Protein 6A02 (pdb70)

Secondary structure (DSSP, 8-state):
-B-TT--B--HHHHHHHHHHHHHHHHHHTT-HHHHHHHHHHHHHHHT-TTS-GGGGEEEEEE-SSTT-EEEEEEEEEEEEEPP--HHHHHHHHHHHHHHHHTT-HHHHHHHHHHTTEEEEEEEEEEEHHHHHHHHHHHHHHHHTT-HHHHHHHHHHHHHT-EEEEEE---

B-factor: mean 18.44, std 8.3, range [6.87, 52.43]

Nearest PDB structures (foldseek):
  6a09-assembly1_A  TM=1.000E+00  e=1.156E-29  Salmonella enterica subsp. enterica
  6uxt-assembly1_A  TM=9.526E-01  e=2.192E-18  Shigella flexneri 2a str. 2457T
  3dza-assembly1_C  TM=9.259E-01  e=9.473E-17  Klebsiella pneumoniae subsp. pneumoniae MGH 78578
  2ifa-assembly3_E  TM=2.232E-01  e=2.691E+00  Streptococcus mutans UA159

Radius of gyration: 20.23 Å; Cα contacts (8 Å, |Δi|>4): 274; chains: 1; bounding box: 36×63×37 Å

Sequence (170 aa):
NVTLNNDKISGQAWQAMRDIGMSRFELFNGRTQKAEQLAAQAEKLLNDDSTDWNLYVKSDKKAPVEGDHYIRINSSITVAEDYLPAGQKNDAINKANQKMKEGDKKGTIEALKLAGVSVIENQELIPLQQTRKDVTTALSLMNEGKYYQAGLLLKSAQDGIVVDSQSVQL

Solvent-accessible surface area: 9726 Å² total; per-residue (Å²): 156,78,2,42,71,102,61,96,16,1,50,54,0,112,73,0,12,132,8,0,21,58,0,70,125,13,18,125,59,66,126,34,145,92,0,47,132,28,0,32,81,0,46,138,28,0,56,40,148,107,22,67,28,122,73,31,36,20,106,106,71,167,3,86,70,96,77,14,97,16,0,16,3,58,35,51,89,69,78,56,105,94,197,39,71,80,46,101,47,97,106,15,54,107,85,0,79,73,53,103,164,95,60,54,74,120,14,14,18,69,0,22,118,120,0,15,6,58,14,52,12,23,12,35,0,0,4,15,94,64,1,39,145,15,0,62,50,0,23,49,31,2,119,110,39,94,78,143,80,0,2,102,44,0,84,53,2,48,100,24,52,46,90,25,65,69,82,26,82,83

InterPro domains:
  IPR021236 Uncharacterised protein family YfdX [NF007645] (1-199)
  IPR021236 Uncharacterised protein family YfdX [PF10938] (44-194)

Organism: Salmonella typhimurium (NCBI:txid90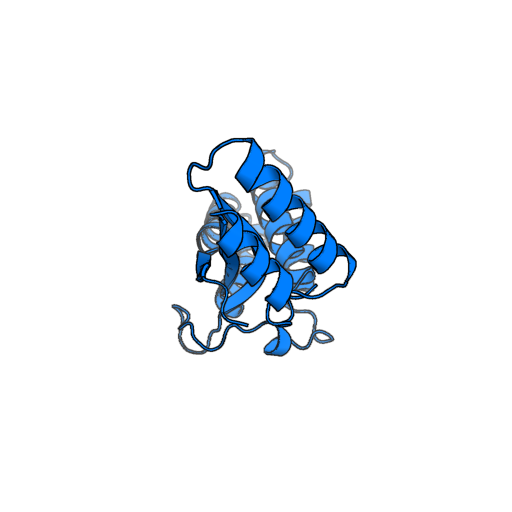371)

CATH classification: 1.20.120.1940 (+1 more: 6.10.250.2140)

Foldseek 3Di:
DADLVRQDAQQLLLQLLVLLVVLLVVLVVVNNVSSLVSLVSSLCSLVPPVDDQVSFFPVPDDDPDPPWTKGFHDKDKDKDADDDPPVQLVVLVVQLVVCVVVVNSVSNQVSVVSSRMFMKMKTKIATRVLLSCLSVVLSVCSVVVNNVVNSVSSVVRVVRIDIDIGGDDD

Structure (mmCIF, N/CA/C/O backbone):
data_6A02
#
_entry.id   6A02
#
_cell.length_a   88.831
_cell.length_b   92.459
_cell.length_c   95.487
_cell.angle_alpha   90.00
_cell.angle_beta   90.00
_cell.angle_gamma   90.00
#
_symmetry.space_group_name_H-M   'F 2 2 2'
#
loop_
_entity.id
_entity.type
_entity.pdbx_description
1 polymer 'YfdX protein'
2 non-polymer 'CHLORIDE ION'
3 non-polymer 'SODIUM ION'
4 water water
#
loop_
_atom_site.group_PDB
_atom_site.id
_atom_site.type_symbol
_atom_site.label_atom_id
_atom_site.label_alt_id
_atom_site.label_comp_id
_atom_site.label_asym_id
_atom_site.label_entity_id
_atom_site.label_seq_id
_atom_site.pdbx_PDB_ins_code
_atom_site.Cartn_x
_atom_site.Cartn_y
_atom_site.Cartn_z
_atom_site.occupancy
_atom_site.B_iso_or_equiv
_atom_site.auth_seq_id
_atom_site.auth_comp_id
_atom_site.auth_asym_id
_atom_site.auth_atom_id
_atom_site.pdbx_PDB_model_num
ATOM 1 N N . ASN A 1 9 ? 1.936 -28.093 -11.502 1.00 30.90 18 ASN A N 1
ATOM 2 C CA . ASN A 1 9 ? 2.939 -29.155 -11.483 1.00 20.05 18 ASN A CA 1
ATOM 3 C C . ASN A 1 9 ? 3.875 -28.980 -10.287 1.00 13.87 18 ASN A C 1
ATOM 4 O O . ASN A 1 9 ? 3.898 -27.918 -9.665 1.00 13.82 18 ASN A O 1
ATOM 9 N N . VAL A 1 10 ? 4.613 -30.036 -9.941 1.00 15.22 19 VAL A N 1
ATOM 10 C CA . VAL A 1 10 ? 5.442 -30.040 -8.740 1.00 15.01 19 VAL A CA 1
ATOM 11 C C . VAL A 1 10 ? 6.821 -30.604 -9.050 1.00 13.24 19 VAL A C 1
ATOM 12 O O . VAL A 1 10 ? 6.998 -31.405 -9.974 1.00 14.23 19 VAL A O 1
ATOM 16 N N . THR A 1 11 ? 7.795 -30.193 -8.246 1.00 11.17 20 THR A N 1
ATOM 17 C CA . THR A 1 11 ? 9.146 -30.727 -8.333 1.00 11.56 20 THR A CA 1
ATOM 18 C C . THR A 1 11 ? 9.204 -32.133 -7.729 1.00 14.38 20 THR A C 1
ATOM 19 O O . THR A 1 11 ? 8.218 -32.661 -7.201 1.00 13.16 20 THR A O 1
ATOM 23 N N . LEU A 1 12 ? 10.394 -32.743 -7.788 1.00 11.60 21 LEU A N 1
ATOM 24 C CA . LEU A 1 12 ? 10.569 -34.066 -7.192 1.00 12.14 21 LEU A CA 1
ATOM 25 C C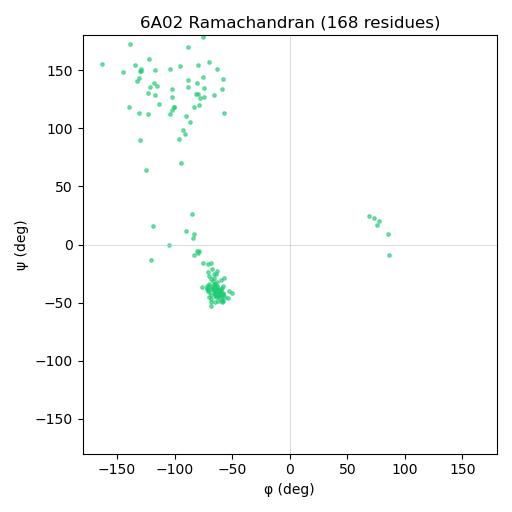 . LEU A 1 12 ? 10.280 -34.051 -5.698 1.00 16.85 21 LEU A C 1
ATOM 26 O O . LEU A 1 12 ? 9.817 -35.060 -5.149 1.00 15.29 21 LEU A O 1
ATOM 31 N N . ASN A 1 13 ? 10.539 -32.926 -5.031 1.00 13.77 22 ASN A N 1
ATOM 32 C CA . ASN A 1 13 ? 10.265 -32.760 -3.609 1.00 16.77 22 ASN A CA 1
ATOM 33 C C . ASN A 1 13 ? 8.867 -32.223 -3.336 1.00 17.80 22 ASN A C 1
ATOM 34 O O . ASN A 1 13 ? 8.591 -31.815 -2.201 1.00 17.91 22 ASN A O 1
ATOM 39 N N . ASN A 1 14 ? 7.994 -32.198 -4.345 1.00 13.82 23 ASN A N 1
ATOM 40 C CA . ASN A 1 14 ? 6.585 -31.826 -4.213 1.00 16.16 23 ASN A CA 1
ATOM 41 C C . ASN A 1 14 ? 6.366 -30.334 -3.995 1.00 16.92 23 ASN A C 1
ATOM 42 O O . ASN A 1 14 ? 5.326 -29.935 -3.464 1.00 18.10 23 ASN A O 1
ATOM 47 N N . ASP A 1 15 ? 7.313 -29.491 -4.397 1.00 15.36 24 ASP A N 1
ATOM 48 C CA . ASP A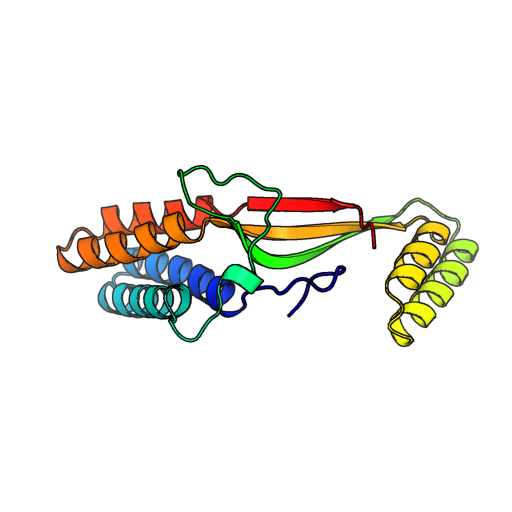 1 15 ? 7.116 -28.047 -4.345 1.00 14.39 24 ASP A CA 1
ATOM 49 C C . ASP A 1 15 ? 6.465 -27.574 -5.638 1.00 13.26 24 ASP A C 1
ATOM 50 O O . ASP A 1 15 ? 6.785 -28.070 -6.724 1.00 13.28 24 ASP A O 1
ATOM 55 N N . LYS A 1 16 ? 5.556 -26.608 -5.521 1.00 11.13 25 LYS A N 1
ATOM 56 C CA . LYS A 1 16 ? 4.748 -26.204 -6.664 1.00 12.75 25 LYS A CA 1
ATOM 57 C C . LYS A 1 16 ? 5.546 -25.363 -7.657 1.00 10.43 25 LYS A C 1
ATOM 58 O O . LYS A 1 16 ? 6.414 -24.563 -7.279 1.00 10.44 25 LYS A O 1
ATOM 64 N N . ILE A 1 17 ? 5.236 -25.566 -8.935 1.00 10.68 26 ILE A N 1
ATOM 65 C CA . ILE A 1 17 ? 5.854 -24.877 -10.063 1.00 10.75 26 ILE A CA 1
ATOM 66 C C . ILE A 1 17 ? 4.777 -24.038 -10.738 1.00 11.49 26 ILE A C 1
ATOM 67 O O . ILE A 1 17 ? 3.654 -24.515 -10.941 1.00 11.95 26 ILE A O 1
ATOM 72 N N . SER A 1 18 ? 5.107 -22.793 -11.097 1.00 10.13 27 SER A N 1
ATOM 73 C CA . SER A 1 18 ? 4.108 -21.868 -11.637 1.00 10.97 27 SER A CA 1
ATOM 74 C C . SER A 1 18 ? 3.972 -22.035 -13.146 1.00 12.96 27 SER A C 1
ATOM 75 O O . SER A 1 18 ? 4.816 -21.559 -13.914 1.00 11.71 27 SER A O 1
ATOM 78 N N . GLY A 1 19 ? 2.879 -22.663 -13.579 1.00 15.13 28 GLY A N 1
ATOM 79 C CA . GLY A 1 19 ? 2.606 -22.717 -15.002 1.00 15.00 28 GLY A CA 1
ATOM 80 C C . GLY A 1 19 ? 2.248 -21.369 -15.590 1.00 14.08 28 GLY A C 1
ATOM 81 O O . GLY A 1 19 ? 2.513 -21.116 -16.770 1.00 14.36 28 GLY A O 1
ATOM 82 N N . GLN A 1 20 ? 1.634 -20.492 -14.788 1.00 12.13 29 GLN A N 1
ATOM 83 C CA . GLN A 1 20 ? 1.322 -19.153 -15.274 1.00 13.23 29 GLN A CA 1
ATOM 84 C C . GLN A 1 20 ? 2.593 -18.373 -15.574 1.00 11.97 29 GLN A C 1
ATOM 85 O O . GLN A 1 20 ? 2.681 -17.689 -16.601 1.00 10.95 29 GLN A O 1
ATOM 91 N N . ALA A 1 21 ? 3.580 -18.447 -14.681 1.00 12.19 30 ALA A N 1
ATOM 92 C CA . ALA A 1 21 ? 4.821 -17.715 -14.912 1.00 10.53 30 ALA A CA 1
ATOM 93 C C . ALA A 1 21 ? 5.614 -18.316 -16.060 1.00 9.67 30 ALA A C 1
ATOM 94 O O . ALA A 1 21 ? 6.300 -17.587 -16.787 1.00 10.08 30 ALA A O 1
ATOM 96 N N . TRP A 1 22 ? 5.555 -19.637 -16.234 1.00 9.85 31 TRP A N 1
ATOM 97 C CA . TRP A 1 22 ? 6.175 -20.224 -17.414 1.00 11.26 31 TRP A CA 1
ATOM 98 C C . TRP A 1 22 ? 5.566 -19.651 -18.687 1.00 11.89 31 TRP A C 1
ATOM 99 O O . TRP A 1 22 ? 6.289 -19.245 -19.605 1.00 10.63 31 TRP A O 1
ATOM 110 N N . GLN A 1 23 ? 4.232 -19.598 -18.755 1.00 11.00 32 GLN A N 1
ATOM 111 C CA . GLN A 1 23 ? 3.582 -19.059 -19.943 1.00 11.02 32 GLN A CA 1
ATOM 112 C C . GLN A 1 23 ? 3.881 -17.577 -20.109 1.00 10.06 32 GLN A C 1
ATOM 113 O O . GLN A 1 23 ? 4.004 -17.094 -21.240 1.00 9.88 32 GLN A O 1
ATOM 119 N N . ALA A 1 24 ? 4.018 -16.852 -19.000 1.00 9.66 33 ALA A N 1
ATOM 120 C CA . ALA A 1 24 ? 4.376 -15.441 -19.078 1.00 9.63 33 ALA A CA 1
ATOM 121 C C . ALA A 1 24 ? 5.736 -15.263 -19.739 1.00 8.78 33 ALA A C 1
ATOM 122 O O . ALA A 1 24 ? 5.914 -14.372 -20.580 1.00 9.46 33 ALA A O 1
ATOM 124 N N . MET A 1 25 ? 6.703 -16.115 -19.391 1.00 9.91 34 MET A N 1
ATOM 125 C CA . MET A 1 25 ? 8.020 -15.997 -20.011 1.00 7.60 34 MET A CA 1
ATOM 126 C C . MET A 1 25 ? 7.956 -16.326 -21.495 1.00 8.28 34 MET A C 1
ATOM 127 O O . MET A 1 25 ? 8.644 -15.693 -22.305 1.00 8.65 34 MET A O 1
ATOM 132 N N . ARG A 1 26 ? 7.139 -17.314 -21.867 1.00 8.95 35 ARG A N 1
ATOM 133 C CA . ARG A 1 26 ? 6.926 -17.614 -23.278 1.00 10.07 35 ARG A CA 1
ATOM 134 C C . ARG A 1 26 ? 6.325 -16.406 -23.992 1.00 9.80 35 ARG A C 1
ATOM 135 O O . ARG A 1 26 ? 6.781 -16.015 -25.078 1.00 9.73 35 ARG A O 1
ATOM 143 N N . ASP A 1 27 ? 5.337 -15.760 -23.363 1.00 9.29 36 ASP A N 1
ATOM 144 C CA . ASP A 1 27 ? 4.714 -14.581 -23.962 1.00 9.57 36 ASP A CA 1
ATOM 145 C C . ASP A 1 27 ? 5.708 -13.429 -24.105 1.00 8.89 36 ASP A C 1
ATOM 146 O O . ASP A 1 27 ? 5.655 -12.677 -25.088 1.00 8.95 36 ASP A O 1
ATOM 151 N N . ILE A 1 28 ? 6.606 -13.268 -23.127 1.00 9.12 37 ILE A N 1
ATOM 152 C CA . ILE A 1 28 ? 7.621 -12.215 -23.170 1.00 8.30 37 ILE A CA 1
ATOM 153 C C . ILE A 1 28 ? 8.533 -12.389 -24.383 1.00 8.25 37 ILE A C 1
ATOM 154 O O . ILE A 1 28 ? 8.847 -11.422 -25.091 1.00 8.38 37 ILE A O 1
ATOM 159 N N . GLY A 1 29 ? 8.979 -13.621 -24.641 1.00 9.31 38 GLY A N 1
ATOM 160 C CA . GLY A 1 29 ? 9.808 -13.865 -25.811 1.00 7.86 38 GLY A CA 1
ATOM 161 C C . GLY A 1 29 ? 9.083 -13.600 -27.117 1.00 8.69 38 GLY A C 1
ATOM 162 O O . GLY A 1 29 ? 9.647 -13.000 -28.040 1.00 10.81 38 GLY A O 1
ATOM 163 N N . MET A 1 30 ? 7.830 -14.045 -27.217 1.00 8.91 39 MET A N 1
ATOM 164 C CA . MET A 1 30 ? 7.060 -13.805 -28.435 1.00 8.61 39 MET A CA 1
ATOM 165 C C . MET A 1 30 ? 6.812 -12.316 -28.625 1.00 9.64 39 MET A C 1
ATOM 166 O O . MET A 1 30 ? 6.885 -11.798 -29.748 1.00 10.32 39 MET A O 1
ATOM 172 N N . SER A 1 31 ? 6.545 -11.607 -27.527 1.00 8.10 40 SER A N 1
ATOM 173 C CA . SER A 1 31 ? 6.342 -10.166 -27.604 1.00 9.76 40 SER A CA 1
ATOM 174 C C . SER A 1 31 ? 7.566 -9.483 -28.189 1.00 8.18 40 SER A C 1
ATOM 175 O O . SER A 1 31 ? 7.455 -8.646 -29.094 1.00 8.50 40 SER A O 1
ATOM 178 N N . ARG A 1 32 ? 8.756 -9.830 -27.691 1.00 6.87 41 ARG A N 1
ATOM 179 C CA . ARG A 1 32 ? 9.964 -9.190 -28.203 1.00 7.88 41 ARG A CA 1
ATOM 180 C C . ARG A 1 32 ? 10.131 -9.453 -29.691 1.00 9.92 41 ARG A C 1
ATOM 181 O O . ARG A 1 32 ? 10.467 -8.545 -30.458 1.00 9.16 41 ARG A O 1
ATOM 189 N N . PHE A 1 33 ? 9.900 -10.694 -30.122 1.00 8.11 42 PHE A N 1
ATOM 190 C CA . PHE A 1 33 ? 10.038 -10.995 -31.540 1.00 9.96 42 PHE A CA 1
ATOM 191 C C . PHE A 1 33 ? 9.093 -10.142 -32.375 1.00 7.71 42 PHE A C 1
ATOM 192 O O . PHE A 1 33 ? 9.478 -9.629 -33.439 1.00 9.06 42 PHE A O 1
ATOM 200 N N . GLU A 1 34 ? 7.851 -9.978 -31.910 1.00 9.72 43 GLU A N 1
ATOM 201 C CA . GLU A 1 34 ? 6.871 -9.244 -32.707 1.00 9.22 43 GLU A CA 1
ATOM 202 C C . GLU A 1 34 ? 7.233 -7.768 -32.863 1.00 9.82 43 GLU A C 1
ATOM 203 O O . GLU A 1 34 ? 6.816 -7.140 -33.841 1.00 11.65 43 GLU A O 1
ATOM 209 N N . LEU A 1 35 ? 8.002 -7.195 -31.930 1.00 9.23 44 LEU A N 1
ATOM 210 C CA . LEU A 1 35 ? 8.495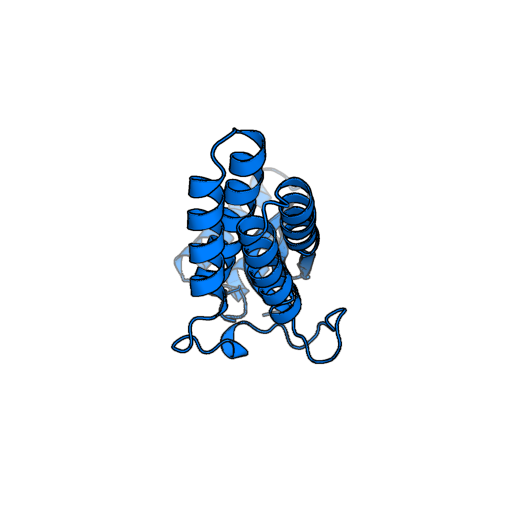 -5.831 -32.124 1.00 10.69 44 LEU A CA 1
ATOM 211 C C . LEU A 1 35 ? 9.333 -5.731 -33.392 1.00 11.73 44 LEU A C 1
ATOM 212 O O . LEU A 1 35 ? 9.121 -4.842 -34.228 1.00 14.40 44 LEU A O 1
ATOM 217 N N . PHE A 1 36 ? 10.295 -6.644 -33.551 1.00 9.96 45 PHE A N 1
ATOM 218 C CA . PHE A 1 36 ? 11.144 -6.652 -34.737 1.00 12.10 45 PHE A CA 1
ATOM 219 C C . PHE A 1 36 ? 10.389 -7.102 -35.977 1.00 11.97 45 PHE A C 1
ATOM 220 O O . PHE A 1 36 ? 10.800 -6.783 -37.097 1.00 15.74 45 PHE A O 1
ATOM 228 N N . ASN A 1 37 ? 9.308 -7.851 -35.801 1.00 10.95 46 ASN A N 1
ATOM 229 C CA . ASN A 1 37 ? 8.499 -8.375 -36.893 1.00 12.56 46 ASN A CA 1
ATOM 230 C C . ASN A 1 37 ? 7.481 -7.356 -37.402 1.00 13.51 46 ASN A C 1
ATOM 231 O O . ASN A 1 37 ? 6.607 -7.718 -38.200 1.00 15.74 46 ASN A O 1
ATOM 236 N N . GLY A 1 38 ? 7.567 -6.108 -36.944 1.00 14.53 47 GLY A N 1
ATOM 237 C CA . GLY A 1 38 ? 6.644 -5.085 -37.399 1.00 17.02 47 GLY A CA 1
ATOM 238 C C . GLY A 1 38 ? 5.220 -5.266 -36.931 1.00 16.58 47 GLY A C 1
ATOM 239 O O . GLY A 1 38 ? 4.295 -4.769 -37.582 1.00 18.99 47 GLY A O 1
ATOM 240 N N . ARG A 1 39 ? 5.008 -5.955 -35.818 1.00 12.19 48 ARG A N 1
ATOM 241 C CA . ARG A 1 39 ? 3.678 -6.195 -35.272 1.00 12.40 48 ARG A CA 1
ATOM 242 C C . ARG A 1 39 ? 3.658 -5.694 -33.831 1.00 14.47 48 ARG A C 1
ATOM 243 O O . ARG A 1 39 ? 3.490 -6.480 -32.894 1.00 12.57 48 ARG A O 1
ATOM 251 N N . THR A 1 40 ? 3.828 -4.379 -33.655 1.00 13.32 49 THR A N 1
ATOM 252 C CA . THR A 1 40 ? 3.945 -3.838 -32.300 1.00 14.50 49 THR A CA 1
ATOM 253 C C . THR A 1 40 ? 2.653 -3.988 -31.507 1.00 14.55 49 THR A C 1
ATOM 254 O O . THR A 1 40 ? 2.696 -4.125 -30.281 1.00 14.05 49 THR A O 1
ATOM 258 N N . GLN A 1 41 ? 1.494 -3.952 -32.172 1.00 13.74 50 GLN A N 1
ATOM 259 C CA . GLN A 1 41 ? 0.252 -4.136 -31.433 1.00 13.58 50 GLN A CA 1
ATOM 260 C C . GLN A 1 41 ? 0.113 -5.573 -30.941 1.00 12.58 50 GLN A C 1
ATOM 261 O O . GLN A 1 41 ? -0.355 -5.812 -29.821 1.00 13.16 50 GLN A O 1
ATOM 267 N N . LYS A 1 42 ? 0.586 -6.542 -31.733 1.00 12.95 51 LYS A N 1
ATOM 268 C CA . LYS A 1 42 ? 0.652 -7.914 -31.243 1.00 13.67 51 LYS A CA 1
ATOM 269 C C . LYS A 1 42 ? 1.626 -8.036 -30.076 1.00 11.29 51 LYS A C 1
ATOM 2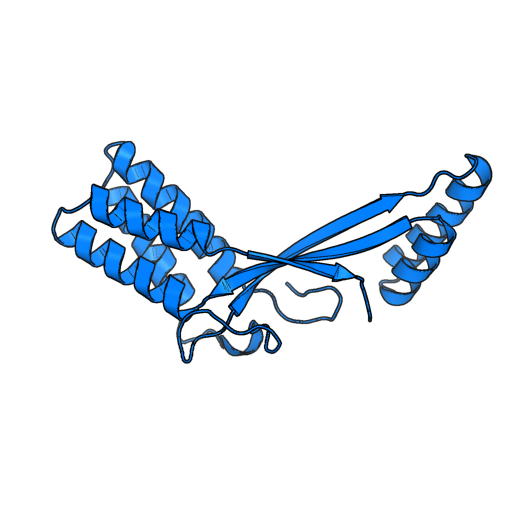70 O O . LYS A 1 42 ? 1.344 -8.730 -29.093 1.00 10.80 51 LYS A O 1
ATOM 276 N N . ALA A 1 43 ? 2.758 -7.340 -30.149 1.00 9.58 52 ALA A N 1
ATOM 277 C CA . ALA A 1 43 ? 3.704 -7.368 -29.039 1.00 9.06 52 ALA A CA 1
ATOM 278 C C . ALA A 1 43 ? 3.070 -6.837 -27.761 1.00 8.50 52 ALA A C 1
ATOM 279 O O . ALA A 1 43 ? 3.281 -7.387 -26.675 1.00 9.45 52 ALA A O 1
ATOM 281 N N . GLU A 1 44 ? 2.277 -5.769 -27.870 1.00 8.72 53 GLU A N 1
ATOM 282 C CA . GLU A 1 44 ? 1.603 -5.245 -26.687 1.00 8.97 53 GLU A CA 1
ATOM 283 C C . GLU A 1 44 ? 0.598 -6.239 -26.131 1.00 7.93 53 GLU A C 1
ATOM 284 O O . GLU A 1 44 ? 0.491 -6.393 -24.908 1.00 10.20 53 GLU A O 1
ATOM 290 N N . GLN A 1 45 ? -0.140 -6.929 -27.011 1.00 8.85 54 GLN A N 1
ATOM 291 C CA . GLN A 1 45 ? -1.101 -7.929 -26.554 1.00 11.09 54 GLN A CA 1
ATOM 292 C C . GLN A 1 45 ? -0.404 -9.044 -25.789 1.00 10.04 54 GLN A C 1
ATOM 293 O O . GLN A 1 45 ? -0.885 -9.487 -24.740 1.00 10.01 54 GLN A O 1
ATOM 299 N N . LEU A 1 46 ? 0.746 -9.497 -26.294 1.00 9.43 55 LEU A N 1
ATOM 300 C CA . LEU A 1 46 ? 1.464 -10.593 -25.652 1.00 12.32 55 LEU A CA 1
ATOM 301 C C . LEU A 1 46 ? 2.063 -10.155 -24.321 1.00 9.24 55 LEU A C 1
ATOM 302 O O . LEU A 1 46 ? 2.009 -10.898 -23.333 1.00 9.77 55 LEU A O 1
ATOM 307 N N . ALA A 1 47 ? 2.617 -8.944 -24.267 1.00 9.37 56 ALA A N 1
ATOM 308 C CA . ALA A 1 47 ? 3.153 -8.434 -23.010 1.00 9.79 56 ALA A CA 1
ATOM 309 C C . ALA A 1 47 ? 2.040 -8.195 -21.998 1.00 10.39 56 ALA A C 1
ATOM 310 O O . ALA A 1 47 ? 2.228 -8.427 -20.798 1.00 9.69 56 ALA A O 1
ATOM 312 N N . ALA A 1 48 ? 0.870 -7.750 -22.466 1.00 10.74 57 ALA A N 1
ATOM 313 C CA . ALA A 1 48 ? -0.266 -7.580 -21.566 1.00 11.54 57 ALA A CA 1
ATOM 314 C C . ALA A 1 48 ? -0.713 -8.912 -20.989 1.00 11.46 57 ALA A C 1
ATOM 315 O O . ALA A 1 48 ? -1.066 -8.996 -19.806 1.00 12.86 57 ALA A O 1
ATOM 317 N N . GLN A 1 49 ? -0.698 -9.970 -21.798 1.00 10.34 58 GLN A N 1
ATOM 318 C CA . GLN A 1 49 ? -1.029 -11.283 -21.255 1.00 14.16 58 GLN A CA 1
ATOM 319 C C . GLN A 1 49 ? -0.009 -11.712 -20.209 1.00 12.89 58 GLN A C 1
ATOM 320 O O . GLN A 1 49 ? -0.374 -12.242 -19.154 1.00 13.66 58 GLN A O 1
ATOM 330 N N . ALA A 1 50 ? 1.280 -11.488 -20.483 1.00 11.31 59 ALA A N 1
ATOM 331 C CA . ALA A 1 50 ? 2.302 -11.822 -19.498 1.00 12.59 59 ALA A CA 1
ATOM 332 C C . ALA A 1 50 ? 2.091 -11.048 -18.205 1.00 11.60 59 ALA A C 1
ATOM 333 O O . ALA A 1 50 ? 2.249 -11.600 -17.107 1.00 11.87 59 ALA A O 1
ATOM 335 N N . GLU A 1 51 ? 1.745 -9.762 -18.314 1.00 11.32 60 GLU A N 1
ATOM 336 C CA . GLU A 1 51 ? 1.488 -8.959 -17.125 1.00 13.50 60 GLU A CA 1
ATOM 337 C C . GLU A 1 51 ? 0.332 -9.531 -16.316 1.00 14.29 60 GLU A C 1
ATOM 338 O O . GLU A 1 51 ? 0.418 -9.629 -15.087 1.00 14.70 60 GLU A O 1
ATOM 344 N N . LYS A 1 52 ? -0.750 -9.928 -16.985 1.00 13.82 61 LYS A N 1
ATOM 345 C CA . LYS A 1 52 ? -1.889 -10.482 -16.258 1.00 16.45 61 LYS A CA 1
ATOM 346 C C . LYS A 1 52 ? -1.525 -11.800 -15.587 1.00 16.95 61 LYS A C 1
ATOM 347 O O . LYS A 1 52 ? -1.935 -12.061 -14.449 1.00 18.34 61 LYS A O 1
ATOM 353 N N . LEU A 1 53 ? -0.740 -12.637 -16.266 1.00 12.30 62 LEU A N 1
ATOM 354 C CA . LEU A 1 53 ? -0.344 -13.913 -15.677 1.00 15.09 62 LEU A CA 1
ATOM 355 C C . LEU A 1 53 ? 0.518 -13.716 -14.434 1.00 15.30 62 LEU A C 1
ATOM 356 O O . LEU A 1 53 ? 0.319 -14.396 -13.420 1.00 16.78 62 LEU A O 1
ATOM 361 N N . LEU A 1 54 ? 1.496 -12.803 -14.496 1.00 11.93 63 LEU A N 1
ATOM 362 C CA . LEU A 1 54 ? 2.424 -12.625 -13.385 1.00 14.90 63 LEU A CA 1
ATOM 363 C C . LEU A 1 54 ? 1.812 -11.882 -12.207 1.00 15.24 63 LEU A C 1
ATOM 364 O O . LEU A 1 54 ? 2.390 -11.904 -11.114 1.00 15.39 63 LEU A O 1
ATOM 369 N N . ASN A 1 55 ? 0.678 -11.209 -12.406 1.00 16.37 64 ASN A N 1
ATOM 370 C CA . ASN A 1 55 ? 0.098 -10.353 -11.380 1.00 18.36 64 ASN A CA 1
ATOM 371 C C . ASN A 1 55 ? -1.286 -10.826 -10.967 1.00 20.56 64 ASN A C 1
ATOM 372 O O . ASN A 1 55 ? -2.039 -10.069 -10.344 1.00 26.25 64 ASN A O 1
ATOM 377 N N . ASP A 1 56 ? -1.629 -12.064 -11.305 1.00 18.79 65 ASP A N 1
ATOM 378 C CA . ASP A 1 56 ? -2.918 -12.648 -10.961 1.00 19.13 65 ASP A CA 1
ATOM 379 C C . ASP A 1 56 ? -3.133 -12.622 -9.451 1.00 22.77 65 ASP A C 1
ATOM 380 O O . ASP A 1 56 ? -2.433 -13.317 -8.708 1.00 20.72 65 ASP A O 1
ATOM 385 N N . ASP A 1 57 ? -4.107 -11.830 -8.986 1.00 26.18 66 ASP A N 1
ATOM 386 C CA . ASP A 1 57 ? -4.340 -11.713 -7.549 1.00 25.71 66 ASP A CA 1
ATOM 387 C C . ASP A 1 57 ? -4.952 -12.970 -6.945 1.00 23.76 66 ASP A C 1
ATOM 388 O O . ASP A 1 57 ? -4.909 -13.134 -5.721 1.00 27.37 66 ASP A O 1
ATOM 396 N N . SER A 1 58 ? -5.517 -13.856 -7.764 1.00 20.22 67 SER A N 1
ATOM 397 C CA . SER A 1 58 ? -6.055 -15.112 -7.262 1.00 20.40 67 SER A CA 1
ATOM 398 C C . SER A 1 58 ? -4.988 -16.183 -7.101 1.00 22.59 67 SER A C 1
ATOM 399 O O . SER A 1 58 ? -5.263 -17.236 -6.513 1.00 21.42 67 SER A O 1
ATOM 402 N N . THR A 1 59 ? -3.776 -15.931 -7.587 1.00 18.78 68 THR A N 1
ATOM 403 C CA . THR A 1 59 ? -2.670 -16.853 -7.419 1.00 18.75 68 THR A CA 1
ATOM 404 C C . THR A 1 59 ? -1.938 -16.557 -6.117 1.00 15.37 68 THR A C 1
ATOM 405 O O . THR A 1 59 ? -1.664 -15.400 -5.787 1.00 16.87 68 THR A O 1
ATOM 409 N N . ASP A 1 60 ? -1.628 -17.616 -5.377 1.00 12.74 69 ASP A N 1
ATOM 410 C CA . ASP A 1 60 ? -0.835 -17.514 -4.156 1.00 11.66 69 ASP A CA 1
ATOM 411 C C . ASP A 1 60 ? 0.623 -17.702 -4.555 1.00 12.95 69 ASP A C 1
ATOM 412 O O . ASP A 1 60 ? 1.128 -18.823 -4.645 1.00 14.32 69 ASP A O 1
ATOM 417 N N . TRP A 1 61 ? 1.310 -16.582 -4.774 1.00 11.48 70 TRP A N 1
ATOM 418 C CA . TRP A 1 61 ? 2.674 -16.642 -5.290 1.00 11.39 70 TRP A CA 1
ATOM 419 C C . TRP A 1 61 ? 3.659 -17.245 -4.297 1.00 13.32 70 TRP A C 1
ATOM 420 O O . TRP A 1 61 ? 4.713 -17.740 -4.713 1.00 12.55 70 TRP A O 1
ATOM 431 N N . ASN A 1 62 ? 3.336 -17.244 -2.999 1.00 12.56 71 ASN A N 1
ATOM 432 C CA . ASN A 1 62 ? 4.204 -17.882 -2.015 1.00 13.35 71 ASN A CA 1
ATOM 433 C C . ASN A 1 62 ? 4.442 -19.351 -2.333 1.00 10.95 71 ASN A C 1
ATOM 434 O O . ASN A 1 62 ? 5.495 -19.896 -1.980 1.00 13.39 71 ASN A O 1
ATOM 439 N N . LEU A 1 63 ? 3.480 -20.006 -2.989 1.00 11.69 72 LEU A N 1
ATOM 440 C CA . LEU A 1 63 ? 3.584 -21.441 -3.243 1.00 13.56 72 LEU A CA 1
ATOM 441 C C . LEU A 1 63 ? 4.768 -21.795 -4.133 1.00 13.40 72 LEU A C 1
ATOM 442 O O . LEU A 1 63 ? 5.243 -22.937 -4.090 1.00 12.96 72 LEU A O 1
ATOM 447 N N . TYR A 1 64 ? 5.259 -20.848 -4.933 1.00 10.88 73 TYR A N 1
ATOM 448 C CA . TYR A 1 64 ? 6.267 -21.137 -5.947 1.00 11.48 73 TYR A CA 1
ATOM 449 C C . TYR A 1 64 ? 7.654 -20.651 -5.566 1.00 11.96 73 TYR A C 1
ATOM 450 O O . TYR A 1 64 ? 8.601 -20.857 -6.331 1.00 11.06 73 TYR A O 1
ATOM 459 N N . VAL A 1 65 ? 7.799 -20.034 -4.396 1.00 11.56 74 VAL A N 1
ATOM 460 C CA . VAL A 1 65 ? 9.051 -19.395 -4.021 1.00 13.07 74 VAL A CA 1
ATOM 461 C C . VAL A 1 65 ? 10.097 -20.441 -3.654 1.00 15.51 74 VAL A C 1
ATOM 462 O O . VAL A 1 65 ? 9.822 -21.406 -2.927 1.00 14.63 74 VAL A O 1
ATOM 466 N N . LYS A 1 66 ? 11.310 -20.260 -4.172 1.00 13.33 75 LYS A N 1
ATOM 467 C CA . LYS A 1 66 ? 12.470 -21.039 -3.748 1.00 16.08 75 LYS A CA 1
ATOM 468 C C . LYS A 1 66 ? 13.140 -20.229 -2.647 1.00 20.70 75 LYS A C 1
ATOM 469 O O . LYS A 1 66 ? 13.880 -19.285 -2.921 1.00 20.48 75 LYS A O 1
ATOM 475 N N . SER A 1 67 ? 12.865 -20.586 -1.391 1.00 22.14 76 SER A N 1
ATOM 476 C CA . SER A 1 67 ? 13.249 -19.715 -0.285 1.00 24.95 76 SER A CA 1
ATOM 477 C C . SER A 1 67 ? 14.759 -19.666 -0.075 1.00 28.26 76 SER A C 1
AT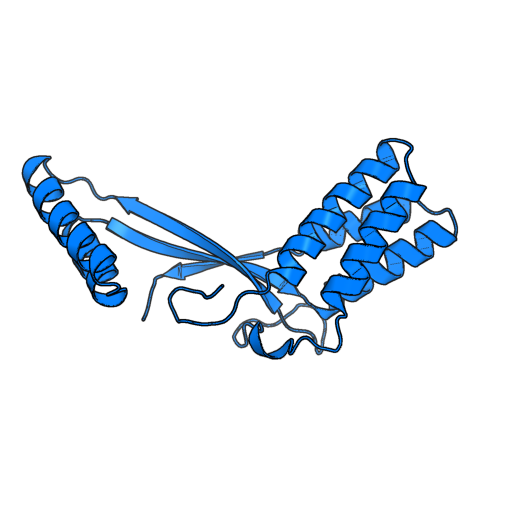OM 478 O O . SER A 1 67 ? 15.275 -18.658 0.418 1.00 32.44 76 SER A O 1
ATOM 482 N N . ASP A 1 68 ? 15.486 -20.719 -0.457 1.00 25.69 77 ASP A N 1
ATOM 483 C CA . ASP A 1 68 ? 16.921 -20.794 -0.201 1.00 29.86 77 ASP A CA 1
ATOM 484 C C . ASP A 1 68 ? 17.762 -20.102 -1.274 1.00 32.05 77 ASP A C 1
ATOM 485 O O . ASP A 1 68 ? 18.931 -20.463 -1.463 1.00 33.36 77 ASP A O 1
ATOM 490 N N . LYS A 1 69 ? 17.218 -19.103 -1.971 1.00 26.31 78 LYS A N 1
ATOM 491 C CA . LYS A 1 69 ? 17.964 -18.435 -3.033 1.00 21.68 78 LYS A CA 1
ATOM 492 C C . LYS A 1 69 ? 17.697 -16.938 -2.986 1.00 21.29 78 LYS A C 1
ATOM 493 O O . LYS A 1 69 ? 16.555 -16.508 -3.164 1.00 22.62 78 LYS A O 1
ATOM 499 N N . LYS A 1 70 ? 18.745 -16.142 -2.768 1.00 18.58 79 LYS A N 1
ATOM 500 C CA . LYS A 1 70 ? 18.590 -14.696 -2.661 1.00 16.00 79 LYS A CA 1
ATOM 501 C C . LYS A 1 70 ? 18.440 -14.065 -4.047 1.00 15.77 79 LYS A C 1
ATOM 502 O O . LYS A 1 70 ? 19.264 -14.285 -4.942 1.00 15.05 79 LYS A O 1
ATOM 508 N N . ALA A 1 71 ? 17.382 -13.296 -4.219 1.00 16.11 80 ALA A N 1
ATOM 509 C CA . ALA A 1 71 ? 17.166 -12.611 -5.479 1.00 15.39 80 ALA A CA 1
ATOM 510 C C . ALA A 1 71 ? 18.037 -11.355 -5.546 1.00 17.92 80 ALA A C 1
ATOM 511 O O . ALA A 1 71 ? 18.417 -10.800 -4.511 1.00 19.47 80 ALA A O 1
ATOM 513 N N . PRO A 1 72 ? 18.377 -10.896 -6.755 1.00 15.16 81 PRO A N 1
ATOM 514 C CA . PRO A 1 72 ? 19.274 -9.732 -6.868 1.00 17.96 81 PRO A CA 1
ATOM 515 C C . PRO A 1 72 ? 18.687 -8.442 -6.329 1.00 20.72 81 PRO A C 1
ATOM 516 O O . PRO A 1 72 ? 19.448 -7.565 -5.898 1.00 23.85 81 PRO A O 1
ATOM 520 N N . VAL A 1 73 ? 17.369 -8.280 -6.363 1.00 17.11 82 VAL A N 1
ATOM 521 C CA . VAL A 1 73 ? 16.719 -7.040 -5.954 1.00 18.25 82 VAL A CA 1
ATOM 522 C C . VAL A 1 73 ? 16.140 -7.224 -4.561 1.00 21.00 82 VAL A C 1
ATOM 523 O O . VAL A 1 73 ? 15.494 -8.239 -4.271 1.00 19.12 82 VAL A O 1
ATOM 527 N N . GLU A 1 74 ? 16.371 -6.237 -3.694 1.00 27.67 83 GLU A N 1
ATOM 528 C CA . GLU A 1 74 ? 15.956 -6.337 -2.301 1.00 25.58 83 GLU A CA 1
ATOM 529 C C . GLU A 1 74 ? 14.450 -6.543 -2.193 1.00 22.59 83 GLU A C 1
ATOM 530 O O . GLU A 1 74 ? 13.661 -5.853 -2.847 1.00 25.77 83 GLU A O 1
ATOM 532 N N . GLY A 1 75 ? 14.051 -7.500 -1.356 1.00 24.24 84 GLY A N 1
ATOM 533 C CA . GLY A 1 75 ? 12.657 -7.818 -1.151 1.00 23.88 84 GLY A CA 1
ATOM 534 C C . GLY A 1 75 ? 12.079 -8.809 -2.137 1.00 21.18 84 GLY A C 1
ATOM 535 O O . GLY A 1 75 ? 10.950 -9.2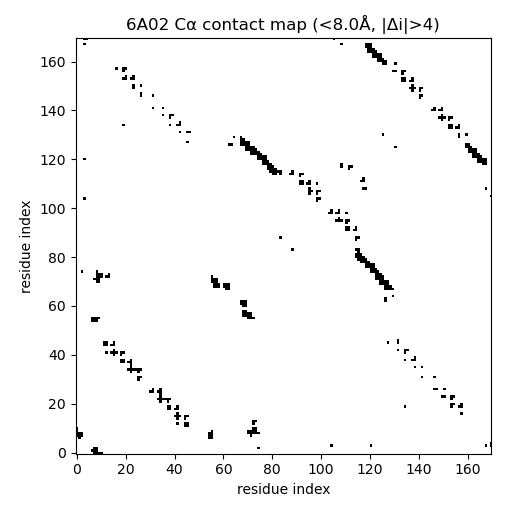76 -1.933 1.00 22.88 84 GLY A O 1
ATOM 536 N N . ASP A 1 76 ? 12.814 -9.150 -3.189 1.00 18.69 85 ASP A N 1
ATOM 537 C CA . ASP A 1 76 ? 12.311 -10.030 -4.229 1.00 17.63 85 ASP A CA 1
ATOM 538 C C . ASP A 1 76 ? 12.602 -11.486 -3.874 1.00 15.92 85 ASP A C 1
ATOM 539 O O . ASP A 1 76 ? 13.347 -11.794 -2.936 1.00 13.47 85 ASP A O 1
ATOM 544 N N . HIS A 1 77 ? 12.010 -12.388 -4.654 1.00 12.49 86 HIS A N 1
ATOM 545 C CA . HIS A 1 77 ? 12.208 -13.816 -4.469 1.00 11.20 86 HIS A CA 1
ATOM 546 C C . HIS A 1 77 ? 12.194 -14.488 -5.828 1.00 9.58 86 HIS A C 1
ATOM 547 O O . HIS A 1 77 ? 11.488 -14.055 -6.744 1.00 10.87 86 HIS A O 1
ATOM 554 N N . TYR A 1 78 ? 12.960 -15.565 -5.937 1.00 9.84 87 TYR A N 1
ATOM 555 C CA . TYR A 1 78 ? 12.871 -16.434 -7.101 1.00 8.80 87 TYR A CA 1
ATOM 556 C C . TYR A 1 78 ? 11.690 -17.383 -6.964 1.00 10.78 87 TYR A C 1
ATOM 557 O O . TYR A 1 78 ? 11.443 -17.934 -5.884 1.00 10.80 87 TYR A O 1
ATOM 566 N N . ILE A 1 79 ? 10.970 -17.586 -8.069 1.00 8.13 88 ILE A N 1
ATOM 567 C CA . ILE A 1 79 ? 9.917 -18.593 -8.150 1.00 8.75 88 ILE A CA 1
ATOM 568 C C . ILE A 1 79 ? 10.268 -19.647 -9.195 1.00 9.20 88 ILE A C 1
ATOM 569 O O . ILE A 1 79 ? 10.941 -19.373 -10.198 1.00 9.35 88 ILE A O 1
ATOM 574 N N . ARG A 1 80 ? 9.783 -20.861 -8.955 1.00 9.29 89 ARG A N 1
ATOM 575 C CA . ARG A 1 80 ? 9.979 -21.994 -9.856 1.00 8.88 89 ARG A CA 1
ATOM 576 C C . ARG A 1 80 ? 9.011 -21.921 -11.029 1.00 7.75 89 ARG A C 1
ATOM 577 O O . ARG A 1 80 ? 7.798 -21.775 -10.833 1.00 9.08 89 ARG A O 1
ATOM 585 N N . ILE A 1 81 ? 9.535 -22.053 -12.250 1.00 8.10 90 ILE A N 1
ATOM 586 C CA . ILE A 1 81 ? 8.699 -22.063 -13.445 1.00 8.02 90 ILE A CA 1
ATOM 587 C C . ILE A 1 81 ? 8.816 -23.335 -14.271 1.00 7.95 90 ILE A C 1
ATOM 588 O O . ILE A 1 81 ? 7.975 -23.551 -15.156 1.00 9.59 90 ILE A O 1
ATOM 593 N N . ASN A 1 82 ? 9.812 -24.180 -14.023 1.00 8.52 91 ASN A N 1
ATOM 594 C CA . ASN A 1 82 ? 9.916 -25.441 -14.748 1.00 8.31 91 ASN A CA 1
ATOM 595 C C . ASN A 1 82 ? 10.864 -26.352 -13.992 1.00 9.91 91 ASN A C 1
ATOM 596 O O . ASN A 1 82 ? 11.741 -25.887 -13.261 1.00 9.54 91 ASN A O 1
ATOM 601 N N . SER A 1 83 ? 10.698 -27.657 -14.192 1.00 9.29 92 SER A N 1
ATOM 602 C CA . SER A 1 83 ? 11.675 -28.634 -13.735 1.00 8.46 92 SER A CA 1
ATOM 603 C C . SER A 1 83 ? 11.983 -29.609 -14.858 1.00 11.24 92 SER A C 1
ATOM 604 O O . SER A 1 83 ? 11.083 -30.039 -15.591 1.00 13.42 92 SER A O 1
ATOM 608 N N . SER A 1 84 ? 13.255 -29.982 -14.970 1.00 8.23 93 SER A N 1
ATOM 609 C CA . SER A 1 84 ? 13.667 -31.028 -15.897 1.00 10.34 93 SER A CA 1
ATOM 610 C C . SER A 1 84 ? 14.698 -31.923 -15.225 1.00 8.55 93 SER A C 1
ATOM 611 O O . SER A 1 84 ? 15.177 -31.644 -14.122 1.00 9.92 93 SER A O 1
ATOM 614 N N . ILE A 1 85 ? 15.052 -33.009 -15.912 1.00 9.96 94 ILE A N 1
ATOM 615 C CA . ILE A 1 85 ? 15.962 -34.016 -15.382 1.00 8.99 94 ILE A CA 1
ATOM 616 C C . ILE A 1 85 ? 17.212 -34.089 -16.250 1.00 9.23 94 ILE A C 1
ATOM 617 O O . ILE A 1 85 ? 17.124 -34.052 -17.482 1.00 11.92 94 ILE A O 1
ATOM 622 N N . THR A 1 86 ? 18.370 -34.213 -15.602 1.00 10.60 95 THR A N 1
ATOM 623 C CA . THR A 1 86 ? 19.596 -34.666 -16.250 1.00 8.71 95 THR A CA 1
ATOM 624 C C . THR A 1 86 ? 20.042 -35.977 -15.624 1.00 11.53 95 THR A C 1
ATOM 625 O O . THR A 1 86 ? 20.185 -36.079 -14.398 1.00 13.10 95 THR A O 1
ATOM 629 N N . VAL A 1 87 ? 20.289 -36.977 -16.466 1.00 10.85 96 VAL A N 1
ATOM 630 C CA . VAL A 1 87 ? 20.849 -38.245 -16.015 1.00 13.43 96 VAL A CA 1
ATOM 631 C C . VAL A 1 87 ? 22.322 -38.299 -16.398 1.00 14.68 96 VAL A C 1
ATOM 632 O O . VAL A 1 87 ? 22.760 -37.683 -17.378 1.00 19.14 96 VAL A O 1
ATOM 636 N N . ALA A 1 88 ? 23.095 -39.035 -15.603 1.00 12.37 97 ALA A N 1
ATOM 637 C CA . ALA A 1 88 ? 24.499 -39.313 -15.895 1.00 16.59 97 ALA A CA 1
ATOM 638 C C . ALA A 1 88 ? 24.716 -40.809 -15.742 1.00 16.21 97 ALA A C 1
ATOM 639 O O . ALA A 1 88 ? 24.633 -41.342 -14.630 1.00 19.08 97 ALA A O 1
ATOM 641 N N . GLU A 1 89 ? 25.001 -41.485 -16.849 1.00 16.33 98 GLU A N 1
ATOM 642 C CA . GLU A 1 89 ? 25.069 -42.939 -16.887 1.00 18.62 98 GLU A CA 1
ATOM 643 C C . GLU A 1 89 ? 26.521 -43.405 -16.841 1.00 18.79 98 GLU A C 1
ATOM 644 O O . GLU A 1 89 ? 27.304 -43.088 -17.739 1.00 19.29 98 GLU A O 1
ATOM 650 N N . ASP A 1 90 ? 26.867 -44.153 -15.797 1.00 16.81 99 ASP A N 1
ATOM 651 C CA . ASP A 1 90 ? 28.149 -44.843 -15.746 1.00 18.22 99 ASP A CA 1
ATOM 652 C C . ASP A 1 90 ? 28.145 -45.986 -16.751 1.00 22.94 99 ASP A C 1
ATOM 653 O O . ASP A 1 90 ? 27.095 -46.500 -17.140 1.00 21.59 99 ASP A O 1
ATOM 658 N N . TYR A 1 91 ? 29.336 -46.400 -17.172 1.00 19.68 100 TYR A N 1
ATOM 659 C CA . TYR A 1 91 ? 29.408 -47.577 -18.024 1.00 20.30 100 TYR A CA 1
ATOM 660 C C . TYR A 1 91 ? 29.173 -48.833 -17.194 1.00 23.50 100 TYR A C 1
ATOM 661 O O . TYR A 1 91 ? 29.841 -49.058 -16.180 1.00 21.19 100 TYR A O 1
ATOM 670 N N . LEU A 1 92 ? 28.221 -49.652 -17.628 1.00 22.80 101 LEU A N 1
ATOM 671 C CA . LEU A 1 92 ? 27.998 -50.966 -17.051 1.00 26.17 101 LEU A CA 1
ATOM 672 C C . LEU A 1 92 ? 27.926 -51.995 -18.164 1.00 28.22 101 LEU A C 1
ATOM 673 O O . LEU A 1 92 ? 27.497 -51.682 -19.280 1.00 26.74 101 LEU A O 1
ATOM 678 N N . PRO A 1 93 ? 28.351 -53.231 -17.897 1.00 33.34 102 PRO A N 1
ATOM 679 C CA . PRO A 1 93 ? 28.148 -54.301 -18.880 1.00 32.78 102 PRO A CA 1
ATOM 680 C C . PRO A 1 93 ? 26.666 -54.449 -19.198 1.00 32.77 102 PRO A C 1
ATOM 681 O O . PRO A 1 93 ? 25.809 -54.302 -18.324 1.00 32.92 102 PRO A O 1
ATOM 685 N N . ALA A 1 94 ? 26.376 -54.734 -20.474 1.00 35.77 103 ALA A N 1
ATOM 686 C CA . ALA A 1 94 ? 25.004 -54.688 -20.979 1.00 34.18 103 ALA A CA 1
ATOM 687 C C . ALA A 1 94 ? 24.035 -55.466 -20.097 1.00 34.72 103 ALA A C 1
ATOM 688 O O . ALA A 1 94 ? 22.921 -55.002 -19.825 1.00 38.20 103 ALA A O 1
ATOM 690 N N . GLY A 1 95 ? 24.444 -56.646 -19.633 1.00 37.36 104 GLY A N 1
ATOM 691 C CA . GLY A 1 95 ? 23.528 -57.483 -18.875 1.00 35.26 104 GLY A CA 1
ATOM 692 C C . GLY A 1 95 ? 23.182 -56.898 -17.520 1.00 37.22 104 GLY A C 1
ATOM 693 O O . GLY A 1 95 ? 22.012 -56.858 -17.130 1.00 36.98 104 GLY A O 1
ATOM 694 N N . GLN A 1 96 ? 24.197 -56.436 -16.781 1.00 34.12 105 GLN A N 1
ATOM 695 C CA . GLN A 1 96 ? 23.952 -55.927 -15.435 1.00 33.23 105 GLN A CA 1
ATOM 696 C C . GLN A 1 96 ? 23.079 -54.677 -15.454 1.00 31.29 105 GLN A C 1
ATOM 697 O O . GLN A 1 96 ? 22.273 -54.464 -14.539 1.00 32.42 105 GLN A O 1
ATOM 703 N N . LYS A 1 97 ? 23.216 -53.848 -16.488 1.00 31.18 106 LYS A N 1
ATOM 704 C CA . LYS A 1 97 ? 22.467 -52.598 -16.524 1.00 33.05 106 LYS A CA 1
ATOM 705 C C . LYS A 1 97 ? 21.003 -52.827 -16.883 1.00 31.20 106 LYS A C 1
ATOM 706 O O . LYS A 1 97 ? 20.121 -52.135 -16.363 1.00 29.08 106 LYS A O 1
ATOM 712 N N . ASN A 1 98 ? 20.733 -53.783 -17.775 1.00 32.62 107 ASN A N 1
ATOM 713 C CA . ASN A 1 98 ? 19.355 -54.109 -18.130 1.00 32.19 107 ASN A CA 1
ATOM 714 C C . ASN A 1 98 ? 18.557 -54.512 -16.898 1.00 31.16 107 ASN A C 1
ATOM 715 O O . ASN A 1 98 ? 17.445 -54.018 -16.674 1.00 30.80 107 ASN A O 1
ATOM 720 N N . ASP A 1 99 ? 19.110 -55.413 -16.085 1.00 30.48 108 ASP A N 1
ATOM 721 C CA . ASP A 1 99 ? 18.399 -55.861 -14.894 1.00 28.49 108 ASP A CA 1
ATOM 722 C C . ASP A 1 99 ? 18.184 -54.714 -13.916 1.00 29.84 108 ASP A C 1
ATOM 723 O O . ASP A 1 99 ? 17.136 -54.629 -13.264 1.00 28.57 108 ASP A O 1
ATOM 728 N N . ALA A 1 100 ? 19.160 -53.809 -13.811 1.00 26.88 109 ALA A N 1
ATOM 729 C CA . ALA A 1 100 ? 19.008 -52.678 -12.904 1.00 27.09 109 ALA A CA 1
ATOM 730 C C . ALA A 1 100 ? 17.988 -51.671 -13.433 1.00 22.32 109 ALA A C 1
ATOM 731 O O . ALA A 1 100 ? 17.219 -51.090 -12.658 1.00 19.43 109 ALA A O 1
ATOM 733 N N . ILE A 1 101 ? 17.970 -51.453 -14.749 1.00 23.02 110 ILE A N 1
ATOM 734 C CA . ILE A 1 101 ? 16.986 -50.543 -15.331 1.00 20.73 110 ILE A CA 1
ATOM 735 C C . ILE A 1 101 ? 15.580 -51.113 -15.188 1.00 25.05 110 ILE A C 1
ATOM 736 O O . ILE A 1 101 ? 14.623 -50.379 -14.912 1.00 20.42 110 ILE A O 1
ATOM 741 N N . ASN A 1 102 ? 15.437 -52.431 -15.346 1.00 26.16 111 ASN A N 1
ATOM 742 C CA . ASN A 1 102 ? 14.127 -53.052 -15.185 1.00 25.67 111 ASN A CA 1
ATOM 743 C C . ASN A 1 102 ? 13.559 -52.806 -13.793 1.00 21.15 111 ASN A C 1
ATOM 744 O O . ASN A 1 102 ? 12.353 -52.586 -13.637 1.00 24.79 111 ASN A O 1
ATOM 749 N N . LYS A 1 103 ? 14.413 -52.824 -12.766 1.00 23.36 112 LYS A N 1
ATOM 750 C CA . LYS A 1 103 ? 13.926 -52.543 -11.420 1.00 22.62 112 LYS A CA 1
ATOM 751 C C . LYS A 1 103 ? 13.588 -51.062 -11.252 1.00 22.79 112 LYS A C 1
ATOM 752 O O . LYS A 1 103 ? 12.637 -50.706 -10.544 1.00 22.43 112 LYS A O 1
ATOM 758 N N . ALA A 1 104 ? 14.356 -50.177 -11.892 1.00 21.09 113 ALA A N 1
ATOM 759 C CA . ALA A 1 104 ? 14.016 -48.759 -11.849 1.00 20.27 113 ALA A CA 1
ATOM 760 C C . ALA A 1 104 ? 12.644 -48.509 -12.462 1.00 16.13 113 ALA A C 1
ATOM 761 O O . ALA A 1 104 ? 11.868 -47.687 -11.959 1.00 17.63 113 ALA A O 1
ATOM 763 N N . ASN A 1 105 ? 12.330 -49.222 -13.544 1.00 17.09 114 ASN A N 1
ATOM 764 C CA . ASN A 1 105 ? 11.035 -49.055 -14.200 1.00 18.81 114 ASN A CA 1
ATOM 765 C C . ASN A 1 105 ? 9.884 -49.450 -13.280 1.00 20.12 114 ASN A C 1
ATOM 766 O O . ASN A 1 105 ? 8.818 -48.822 -13.302 1.00 20.04 114 ASN A O 1
ATOM 771 N N . GLN A 1 106 ? 10.089 -50.471 -12.444 1.00 20.82 115 GLN A N 1
ATOM 772 C CA . GLN A 1 106 ? 9.047 -50.879 -11.505 1.00 18.06 115 GLN A CA 1
ATOM 773 C C . GLN A 1 106 ? 8.755 -49.787 -10.482 1.00 18.65 115 GLN A C 1
ATOM 774 O O . GLN A 1 106 ? 7.591 -49.520 -10.159 1.00 22.06 115 GLN A O 1
ATOM 780 N N . LYS A 1 107 ? 9.799 -49.134 -9.966 1.00 16.51 116 LYS A N 1
ATOM 781 C CA . LYS A 1 107 ? 9.592 -48.070 -8.990 1.00 19.24 116 LYS A CA 1
ATOM 782 C C . LYS A 1 107 ? 8.869 -46.875 -9.604 1.00 20.87 116 LYS A C 1
ATOM 783 O O . LYS A 1 107 ? 8.026 -46.251 -8.948 1.00 22.49 116 LYS A O 1
ATOM 789 N N . MET A 1 108 ? 9.191 -46.526 -10.854 1.00 18.98 117 MET A N 1
ATOM 790 C CA . MET A 1 108 ? 8.449 -45.450 -11.509 1.00 19.88 117 MET A CA 1
ATOM 791 C C . MET A 1 108 ? 6.981 -45.815 -11.673 1.00 18.81 117 MET A C 1
ATOM 792 O O . MET A 1 108 ? 6.096 -44.997 -11.393 1.00 21.71 117 MET A O 1
ATOM 797 N N . LYS A 1 109 ? 6.708 -47.045 -12.117 1.00 20.29 118 LYS A N 1
ATOM 798 C CA . LYS A 1 109 ? 5.334 -47.536 -12.183 1.00 22.33 118 LYS A CA 1
ATOM 799 C C . LYS A 1 109 ? 4.622 -47.379 -10.843 1.00 26.46 118 LYS A C 1
ATOM 800 O O . LYS A 1 109 ? 3.447 -46.997 -10.795 1.00 26.37 118 LYS A O 1
ATOM 806 N N . GLU A 1 110 ? 5.327 -47.652 -9.741 1.00 24.69 119 GLU A N 1
ATOM 807 C CA . GLU A 1 110 ? 4.739 -47.576 -8.410 1.00 24.36 119 GLU A CA 1
ATOM 808 C C . GLU A 1 110 ? 4.635 -46.156 -7.871 1.00 25.60 119 GLU A C 1
ATOM 809 O O . GLU A 1 110 ? 4.054 -45.963 -6.799 1.00 25.65 119 GLU A O 1
ATOM 815 N N . GLY A 1 111 ? 5.170 -45.158 -8.572 1.00 20.58 120 GLY A N 1
ATOM 816 C CA . GLY A 1 111 ? 5.123 -43.810 -8.039 1.00 17.96 120 GLY A CA 1
ATOM 817 C C . GLY A 1 111 ? 6.110 -43.547 -6.926 1.00 22.88 120 GLY A C 1
ATOM 818 O O . GLY A 1 111 ? 5.972 -42.557 -6.200 1.00 23.62 120 GLY A O 1
ATOM 819 N N . ASP A 1 112 ? 7.119 -44.401 -6.790 1.00 20.62 121 ASP A N 1
ATOM 820 C CA . ASP A 1 112 ? 8.060 -44.376 -5.672 1.00 22.98 121 ASP A CA 1
ATOM 821 C C . ASP A 1 112 ? 9.290 -43.595 -6.122 1.00 21.42 121 ASP A C 1
ATOM 822 O O . ASP A 1 112 ? 10.243 -44.166 -6.654 1.00 19.42 121 ASP A O 1
ATOM 827 N N . LYS A 1 113 ? 9.280 -42.281 -5.879 1.00 19.22 122 LYS A N 1
ATOM 828 C CA . LYS A 1 113 ? 10.374 -41.439 -6.359 1.00 22.44 122 LYS A CA 1
ATOM 829 C C . LYS A 1 113 ? 11.697 -41.842 -5.724 1.00 22.46 122 LYS A C 1
ATOM 830 O O . LYS A 1 113 ? 12.706 -42.002 -6.417 1.00 18.96 122 LYS A O 1
ATOM 836 N N . LYS A 1 114 ? 11.712 -41.997 -4.397 1.00 21.62 123 LYS A N 1
ATOM 837 C CA . LYS A 1 114 ? 12.943 -42.378 -3.712 1.00 21.13 123 LYS A CA 1
ATOM 838 C C . LYS A 1 114 ? 13.448 -43.733 -4.192 1.00 22.25 123 LYS A C 1
ATOM 839 O O . LYS A 1 114 ? 14.648 -43.907 -4.436 1.00 22.72 123 LYS A O 1
ATOM 845 N N . GLY A 1 115 ? 12.548 -44.705 -4.337 1.00 19.66 124 GLY A N 1
ATOM 846 C CA . GLY A 1 115 ? 12.952 -45.995 -4.860 1.00 20.75 124 GLY A CA 1
ATOM 847 C C . GLY A 1 115 ? 13.467 -45.921 -6.283 1.00 19.41 124 GLY A C 1
ATOM 848 O O . GLY A 1 115 ? 14.345 -46.699 -6.668 1.00 19.01 124 GLY A O 1
ATOM 849 N N . THR A 1 116 ? 12.927 -44.993 -7.083 1.00 17.18 125 THR A N 1
ATOM 850 C CA . THR A 1 116 ? 13.426 -44.795 -8.442 1.00 17.02 125 THR A CA 1
ATOM 851 C C . THR A 1 116 ? 14.863 -44.293 -8.419 1.00 17.46 125 THR A C 1
ATOM 852 O O . THR A 1 116 ? 15.735 -44.837 -9.109 1.00 15.15 125 THR A O 1
ATOM 856 N N . ILE A 1 117 ? 15.127 -43.260 -7.617 1.00 16.74 126 ILE A N 1
ATOM 857 C CA . ILE A 1 117 ? 16.483 -42.727 -7.499 1.00 17.05 126 ILE A CA 1
ATOM 858 C C . ILE A 1 117 ? 17.446 -43.812 -7.041 1.00 18.39 126 ILE A C 1
ATOM 859 O O . ILE A 1 117 ? 18.553 -43.953 -7.579 1.00 17.37 126 ILE A O 1
ATOM 864 N N . GLU A 1 118 ? 17.032 -44.618 -6.062 1.00 20.19 127 GLU A N 1
ATOM 865 C CA . GLU A 1 118 ? 17.937 -45.633 -5.534 1.00 21.22 127 GLU A CA 1
ATOM 866 C C . GLU A 1 118 ? 18.170 -46.756 -6.541 1.00 18.21 127 GLU A C 1
ATOM 867 O O . GLU A 1 118 ? 19.303 -47.233 -6.691 1.00 19.16 127 GLU A O 1
ATOM 873 N N . ALA A 1 119 ? 17.124 -47.177 -7.258 1.00 15.82 128 ALA A N 1
ATOM 874 C CA . ALA A 1 119 ? 17.310 -48.196 -8.289 1.00 19.50 128 ALA A CA 1
ATOM 875 C C . ALA A 1 119 ? 18.183 -47.679 -9.427 1.00 17.75 128 A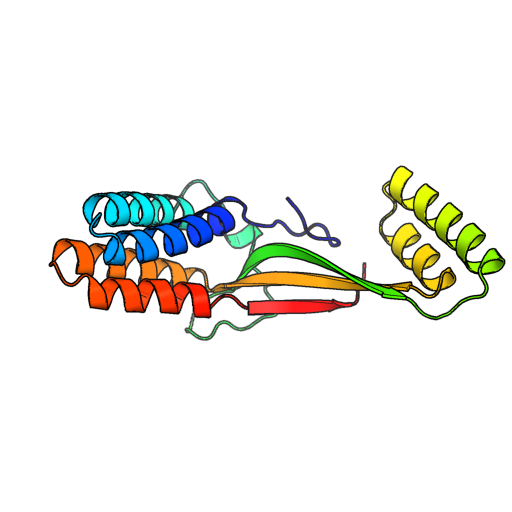LA A C 1
ATOM 876 O O . ALA A 1 119 ? 19.004 -48.423 -9.981 1.00 17.63 128 ALA A O 1
ATOM 878 N N . LEU A 1 120 ? 18.021 -46.405 -9.795 1.00 16.00 129 LEU A N 1
ATOM 879 C CA . LEU A 1 120 ? 18.861 -45.849 -10.850 1.00 15.99 129 LEU A CA 1
ATOM 880 C C . LEU A 1 120 ? 20.325 -45.808 -10.433 1.00 17.26 129 LEU A C 1
ATOM 881 O O . LEU A 1 120 ? 21.218 -46.034 -11.261 1.00 15.41 129 LEU A O 1
ATOM 886 N N . LYS A 1 121 ? 20.591 -45.534 -9.151 1.00 15.51 130 LYS A N 1
ATOM 887 C CA . LYS A 1 121 ? 21.966 -45.572 -8.656 1.00 20.36 130 LYS A CA 1
ATOM 888 C C . LYS A 1 121 ? 22.578 -46.953 -8.852 1.00 20.14 130 LYS A C 1
ATOM 889 O O . LYS A 1 121 ? 23.739 -47.075 -9.258 1.00 21.36 130 LYS A O 1
ATOM 895 N N . LEU A 1 122 ? 21.806 -48.011 -8.584 1.00 20.60 131 LEU A N 1
ATOM 896 C CA . LEU A 1 122 ? 22.303 -49.357 -8.835 1.00 21.46 131 LEU A CA 1
ATOM 897 C C . LEU A 1 122 ? 22.565 -49.602 -10.313 1.00 22.56 131 LEU A C 1
ATOM 898 O O . LEU A 1 122 ? 23.399 -50.449 -10.653 1.00 25.12 131 LEU A O 1
ATOM 903 N N . ALA A 1 123 ? 21.878 -48.882 -11.195 1.00 18.93 132 ALA A N 1
ATOM 904 C CA . ALA A 1 123 ? 22.123 -48.954 -12.628 1.00 18.85 132 ALA A CA 1
ATOM 905 C C . ALA A 1 123 ? 23.261 -48.054 -13.074 1.00 18.33 132 ALA A C 1
ATOM 906 O O . ALA A 1 123 ? 23.502 -47.942 -14.280 1.00 21.40 132 ALA A O 1
ATOM 908 N N . GLY A 1 124 ? 23.951 -47.412 -12.135 1.00 19.40 133 GLY A N 1
ATOM 909 C CA . GLY A 1 124 ? 25.014 -46.484 -12.471 1.00 20.81 133 GLY A CA 1
ATOM 910 C C . GLY A 1 124 ? 24.549 -45.130 -12.944 1.00 18.37 133 GLY A C 1
ATOM 911 O O . GLY A 1 124 ? 25.319 -44.417 -13.597 1.00 18.74 133 GLY A O 1
ATOM 912 N N . VAL A 1 125 ? 23.314 -44.747 -12.632 1.00 17.02 134 VAL A N 1
ATOM 913 C CA . VAL A 1 125 ? 22.710 -43.528 -13.155 1.00 16.93 134 VAL A CA 1
ATOM 914 C C . VAL A 1 125 ? 22.496 -42.566 -11.993 1.00 17.74 134 VAL A C 1
ATOM 915 O O . VAL A 1 125 ? 21.794 -42.893 -11.030 1.00 17.22 134 VAL A O 1
ATOM 919 N N . SER A 1 126 ? 23.094 -41.382 -12.077 1.00 15.87 135 SER A N 1
ATOM 920 C CA . SER A 1 126 ? 22.767 -40.318 -11.140 1.00 14.01 135 SER A CA 1
ATOM 921 C C . SER A 1 126 ? 21.714 -39.407 -11.764 1.00 14.13 135 SER A C 1
ATOM 922 O O . SER A 1 126 ? 21.612 -39.297 -12.990 1.00 14.13 135 SER A O 1
ATOM 925 N N . VAL A 1 127 ? 20.934 -38.752 -10.908 1.00 13.68 136 VAL A N 1
ATOM 926 C CA . VAL A 1 127 ? 19.826 -37.901 -11.335 1.00 13.25 136 VAL A CA 1
ATOM 927 C C . VAL A 1 127 ? 20.040 -36.505 -10.770 1.00 13.07 136 VAL A C 1
ATOM 928 O O . VAL A 1 127 ? 20.285 -36.344 -9.568 1.00 13.10 136 VAL A O 1
ATOM 932 N N . ILE A 1 128 ? 19.928 -35.503 -11.637 1.00 11.17 137 ILE A N 1
ATOM 933 C CA . ILE A 1 128 ? 19.983 -34.098 -11.253 1.00 11.68 137 ILE A CA 1
ATOM 934 C C . ILE A 1 128 ? 18.677 -33.457 -11.691 1.00 11.09 137 ILE A C 1
ATOM 935 O O . ILE A 1 128 ? 18.201 -33.707 -12.803 1.00 11.45 137 ILE A O 1
ATOM 940 N N . GLU A 1 129 ? 18.082 -32.646 -10.819 1.00 10.26 138 GLU A N 1
ATOM 941 C CA . GLU A 1 129 ? 16.877 -31.911 -11.166 1.00 9.33 138 GLU A CA 1
ATOM 942 C C . GLU A 1 129 ? 17.249 -30.464 -11.468 1.00 8.01 138 GLU A C 1
ATOM 943 O O . GLU A 1 129 ? 17.901 -29.802 -10.650 1.00 11.15 138 GLU A O 1
ATOM 949 N N . ASN A 1 130 ? 16.835 -29.977 -12.640 1.00 7.94 139 ASN A N 1
ATOM 950 C CA . ASN A 1 130 ? 17.136 -28.611 -13.074 1.00 9.17 139 ASN A CA 1
ATOM 951 C C . ASN A 1 130 ? 15.877 -27.779 -12.900 1.00 8.64 139 ASN A C 1
ATOM 952 O O . ASN A 1 130 ? 14.891 -27.977 -13.614 1.00 11.03 139 ASN A O 1
ATOM 957 N N . GLN A 1 131 ? 15.913 -26.842 -11.967 1.00 8.12 140 GLN A N 1
ATOM 958 C CA . GLN A 1 131 ? 14.771 -25.995 -11.679 1.00 8.79 140 GLN A CA 1
ATOM 959 C C . GLN A 1 131 ? 14.996 -24.631 -12.314 1.00 8.70 140 GLN A C 1
ATOM 960 O O . GLN A 1 131 ? 15.935 -23.914 -11.943 1.00 8.64 140 GLN A O 1
ATOM 966 N N . GLU A 1 132 ? 14.149 -24.286 -13.274 1.00 8.32 141 GLU A N 1
ATOM 967 C CA . GLU A 1 132 ? 14.191 -22.979 -13.906 1.00 8.07 141 GLU A CA 1
ATOM 968 C C . GLU A 1 132 ? 13.463 -21.994 -13.005 1.00 8.45 141 GLU A C 1
ATOM 969 O O . GLU A 1 132 ? 12.332 -22.255 -12.587 1.00 8.92 141 GLU A O 1
ATOM 975 N N . LEU A 1 133 ? 14.111 -20.862 -12.711 1.00 8.24 142 LEU A N 1
ATOM 976 C CA . LEU A 1 133 ? 13.600 -19.871 -11.773 1.00 7.11 142 LEU A CA 1
ATOM 977 C C . LEU A 1 133 ? 13.615 -18.491 -12.406 1.00 7.70 142 LEU A C 1
ATOM 978 O O . LEU A 1 133 ? 14.492 -18.175 -13.219 1.00 8.88 142 LEU A O 1
ATOM 983 N N . ILE A 1 134 ? 12.667 -17.650 -11.993 1.00 8.23 143 ILE A N 1
ATOM 984 C CA . ILE A 1 134 ? 12.725 -16.222 -12.317 1.00 8.65 143 ILE A CA 1
ATOM 985 C C . ILE A 1 134 ? 12.546 -15.391 -11.056 1.00 9.41 143 ILE A C 1
ATOM 986 O O . ILE A 1 134 ? 11.862 -15.817 -10.112 1.00 8.19 143 ILE A O 1
ATOM 991 N N . PRO A 1 135 ? 13.125 -14.190 -11.007 1.00 8.18 144 PRO A N 1
ATOM 992 C CA . PRO A 1 135 ? 12.851 -13.264 -9.899 1.00 9.60 144 PRO A CA 1
ATOM 993 C C . PRO A 1 135 ? 11.505 -12.601 -10.151 1.00 9.46 144 PRO A C 1
ATOM 994 O O . PRO A 1 135 ? 11.313 -11.932 -11.166 1.00 10.39 144 PRO A O 1
ATOM 998 N N . LEU A 1 136 ? 10.565 -12.785 -9.225 1.00 9.15 145 LEU A N 1
ATOM 999 C CA . LEU A 1 136 ? 9.175 -12.463 -9.535 1.00 11.50 145 LEU A CA 1
ATOM 1000 C C . LEU A 1 136 ? 8.958 -10.964 -9.705 1.00 11.24 145 LEU A C 1
ATOM 1001 O O . LEU A 1 136 ? 8.398 -10.517 -10.717 1.00 11.58 145 LEU A O 1
ATOM 1006 N N . GLN A 1 137 ? 9.374 -10.166 -8.722 1.00 11.88 146 GLN A N 1
ATOM 1007 C CA . GLN A 1 137 ? 9.064 -8.744 -8.807 1.00 12.43 146 GLN A CA 1
ATOM 1008 C C . GLN A 1 137 ? 9.896 -8.067 -9.883 1.00 11.54 146 GLN A C 1
ATOM 1009 O O . GLN A 1 137 ? 9.397 -7.187 -10.592 1.00 12.95 146 GLN A O 1
ATOM 1015 N N . GLN A 1 138 ? 11.157 -8.474 -10.034 1.00 11.15 147 GLN A N 1
ATOM 1016 C CA . GLN A 1 138 ? 11.992 -7.911 -11.091 1.00 12.90 147 GLN A CA 1
ATOM 1017 C C . GLN A 1 138 ? 11.420 -8.220 -12.473 1.00 13.18 147 GLN A C 1
ATOM 1018 O O . GLN A 1 138 ? 11.436 -7.365 -13.369 1.00 12.81 147 GLN A O 1
ATOM 1024 N N . THR A 1 139 ? 10.886 -9.429 -12.661 1.00 10.42 148 THR A N 1
ATOM 1025 C CA . THR A 1 139 ? 10.248 -9.750 -13.935 1.00 9.83 148 THR A CA 1
ATOM 1026 C C . THR A 1 139 ? 8.965 -8.958 -14.129 1.00 11.20 148 THR A C 1
ATOM 1027 O O . THR A 1 139 ? 8.714 -8.440 -15.223 1.00 9.40 148 THR A O 1
ATOM 1031 N N . ARG A 1 140 ? 8.140 -8.850 -13.081 1.00 10.39 149 ARG A N 1
ATOM 1032 C CA . ARG A 1 140 ? 6.937 -8.025 -13.168 1.00 11.56 149 ARG A CA 1
ATOM 1033 C C . ARG A 1 140 ? 7.277 -6.610 -13.613 1.00 11.71 149 ARG A C 1
ATOM 1034 O O . ARG A 1 140 ? 6.621 -6.048 -14.498 1.00 11.34 149 ARG A O 1
ATOM 1042 N N . LYS A 1 141 ? 8.316 -6.026 -13.009 1.00 11.81 150 LYS A N 1
ATOM 1043 C CA . LYS A 1 141 ? 8.699 -4.657 -13.348 1.00 13.75 150 LYS A CA 1
ATOM 1044 C C . LYS A 1 141 ? 9.155 -4.547 -14.797 1.00 13.42 150 LYS A C 1
ATOM 1045 O O . LYS A 1 141 ? 8.811 -3.583 -15.485 1.00 12.80 150 LYS A O 1
ATOM 1051 N N . ASP A 1 142 ? 9.936 -5.518 -15.280 1.00 12.38 151 ASP A N 1
ATOM 1052 C CA . ASP A 1 142 ? 10.329 -5.516 -16.689 1.00 10.76 151 ASP A CA 1
ATOM 1053 C C . ASP A 1 142 ? 9.106 -5.480 -17.601 1.00 10.75 151 ASP A C 1
ATOM 1054 O O . ASP A 1 142 ? 9.070 -4.731 -18.584 1.00 10.58 151 ASP A O 1
ATOM 1059 N N . VAL A 1 143 ? 8.095 -6.302 -17.309 1.00 9.71 152 VAL A N 1
ATOM 1060 C CA . VAL A 1 143 ? 6.934 -6.389 -18.193 1.00 10.45 152 VAL A CA 1
ATOM 1061 C C . VAL A 1 143 ? 6.131 -5.099 -18.161 1.00 11.30 152 VAL A C 1
ATOM 1062 O O . VAL A 1 143 ? 5.775 -4.547 -19.208 1.00 10.98 152 VAL A O 1
ATOM 1066 N N . THR A 1 144 ? 5.823 -4.610 -16.959 1.00 10.88 153 THR A N 1
ATOM 1067 C CA . THR A 1 144 ? 5.015 -3.400 -16.854 1.00 12.33 153 THR A CA 1
ATOM 1068 C C . THR A 1 144 ? 5.737 -2.215 -17.472 1.00 11.53 153 THR A C 1
ATOM 1069 O O . THR A 1 144 ? 5.124 -1.405 -18.180 1.00 11.60 153 THR A O 1
ATOM 1073 N N . THR A 1 145 ? 7.045 -2.108 -17.232 1.00 10.80 154 THR A N 1
ATOM 1074 C CA . THR A 1 145 ? 7.803 -1.005 -17.809 1.00 10.42 154 THR A CA 1
ATOM 1075 C C . THR A 1 145 ? 7.906 -1.142 -19.323 1.00 11.39 154 THR A C 1
ATOM 1076 O O . THR A 1 145 ? 7.800 -0.148 -20.047 1.00 11.34 154 THR A O 1
ATOM 1080 N N . ALA A 1 146 ? 8.076 -2.368 -19.830 1.00 9.95 155 ALA A N 1
ATOM 1081 C CA . ALA A 1 146 ? 8.114 -2.548 -21.279 1.00 9.98 155 ALA A CA 1
ATOM 1082 C C . ALA A 1 146 ? 6.801 -2.121 -21.928 1.00 9.43 155 ALA A C 1
ATOM 1083 O O . ALA A 1 146 ? 6.808 -1.495 -22.995 1.00 10.21 155 ALA A O 1
ATOM 1085 N N . LEU A 1 147 ? 5.665 -2.466 -21.308 1.00 9.82 156 LEU A N 1
ATOM 1086 C CA . LEU A 1 147 ? 4.377 -2.025 -21.840 1.00 10.19 156 LEU A CA 1
ATOM 1087 C C . LEU A 1 147 ? 4.288 -0.505 -21.856 1.00 11.98 156 LEU A C 1
ATOM 1088 O O . LEU A 1 147 ? 3.828 0.090 -22.842 1.00 11.35 156 LEU A O 1
ATOM 1093 N N . SER A 1 148 ? 4.746 0.144 -20.781 1.00 11.44 157 SER A N 1
ATOM 1094 C CA . SER A 1 148 ? 4.745 1.604 -20.745 1.00 13.09 157 SER A CA 1
ATOM 1095 C C . SER A 1 148 ? 5.598 2.183 -21.866 1.00 13.53 157 SER A C 1
ATOM 1096 O O . SER A 1 148 ? 5.208 3.159 -22.518 1.00 12.95 157 SER A O 1
ATOM 1100 N N . LEU A 1 149 ? 6.774 1.599 -22.102 1.00 10.88 158 LEU A N 1
ATOM 1101 C CA . LEU A 1 149 ? 7.612 2.052 -23.205 1.00 10.53 158 LEU A CA 1
ATOM 1102 C C . LEU A 1 149 ? 6.924 1.833 -24.545 1.00 11.85 158 LEU A C 1
ATOM 1103 O O . LEU A 1 149 ? 7.020 2.678 -25.446 1.00 12.04 158 LEU A O 1
ATOM 1108 N N . MET A 1 150 ? 6.223 0.703 -24.702 1.00 11.18 159 MET A N 1
ATOM 1109 C CA . MET A 1 150 ? 5.467 0.478 -25.930 1.00 11.17 159 MET A CA 1
ATOM 1110 C C . MET A 1 150 ? 4.380 1.536 -26.107 1.00 12.42 159 MET A C 1
ATOM 1111 O O . MET A 1 150 ? 4.194 2.058 -27.214 1.00 12.74 159 MET A O 1
ATOM 1116 N N . ASN A 1 151 ? 3.677 1.885 -25.028 1.00 13.18 160 ASN A N 1
ATOM 1117 C CA . ASN A 1 151 ? 2.673 2.948 -25.117 1.00 11.82 160 ASN A CA 1
ATOM 1118 C C . ASN A 1 151 ? 3.302 4.246 -25.598 1.00 13.47 160 ASN A C 1
ATOM 1119 O O . ASN A 1 151 ? 2.679 5.022 -26.339 1.00 13.46 160 ASN A O 1
ATOM 1124 N N . GLU A 1 152 ? 4.537 4.507 -25.179 1.00 11.65 161 GLU A N 1
ATOM 1125 C CA . GLU A 1 152 ? 5.230 5.724 -25.574 1.00 13.83 161 GLU A CA 1
ATOM 1126 C C . GLU A 1 152 ? 5.844 5.646 -26.964 1.00 14.11 161 GLU A C 1
ATOM 1127 O O . GLU A 1 152 ? 6.370 6.656 -27.439 1.00 18.85 161 GLU A O 1
ATOM 1133 N N . GLY A 1 153 ? 5.795 4.490 -27.626 1.00 13.48 162 GLY A N 1
ATOM 1134 C CA . GLY A 1 153 ? 6.437 4.327 -28.912 1.00 14.97 162 GLY A CA 1
ATOM 1135 C C . GLY A 1 153 ? 7.905 3.963 -28.856 1.00 13.66 162 GLY A C 1
ATOM 1136 O O . GLY A 1 153 ? 8.562 3.968 -29.903 1.00 15.16 162 GLY A O 1
ATOM 1137 N N . LYS A 1 154 ? 8.436 3.647 -27.673 1.00 12.59 163 LYS A N 1
ATOM 1138 C CA . LYS A 1 154 ? 9.864 3.327 -27.506 1.00 11.30 163 LYS A CA 1
ATOM 1139 C C . LYS A 1 154 ? 10.070 1.811 -27.578 1.00 12.76 163 LYS A C 1
ATOM 1140 O O . LYS A 1 154 ? 10.394 1.138 -26.593 1.00 12.34 163 LYS A O 1
ATOM 1146 N N . TYR A 1 155 ? 9.880 1.289 -28.792 1.00 11.62 164 TYR A N 1
ATOM 1147 C CA . TYR A 1 155 ? 9.780 -0.154 -28.987 1.00 12.15 164 TYR A CA 1
ATOM 1148 C C . TYR A 1 155 ? 11.115 -0.851 -28.775 1.00 13.64 164 TYR A C 1
ATOM 1149 O O . TYR A 1 155 ? 11.163 -1.896 -28.119 1.00 9.86 164 TYR A O 1
ATOM 1158 N N . TYR A 1 156 ? 12.201 -0.306 -29.328 1.00 13.60 165 TYR A N 1
ATOM 1159 C CA . TYR A 1 156 ? 13.506 -0.926 -29.118 1.00 12.55 165 TYR A CA 1
ATOM 1160 C C . TYR A 1 156 ? 13.839 -1.012 -27.634 1.00 10.35 165 TYR A C 1
ATOM 1161 O O . TYR A 1 156 ? 14.340 -2.040 -27.149 1.00 10.83 165 TYR A O 1
ATOM 1170 N N . GLN A 1 157 ? 13.559 0.060 -26.893 1.00 10.56 166 GLN A N 1
ATOM 1171 C CA . GLN A 1 157 ? 13.837 0.069 -25.465 1.00 10.59 166 GLN A CA 1
ATOM 1172 C C . GLN A 1 157 ? 12.973 -0.949 -24.731 1.00 11.25 166 GLN A C 1
ATOM 1173 O O . GLN A 1 157 ? 13.433 -1.596 -23.783 1.00 9.54 166 GLN A O 1
ATOM 1179 N N . ALA A 1 158 ? 11.714 -1.105 -25.152 1.00 10.18 167 ALA A N 1
ATOM 1180 C CA . ALA A 1 158 ? 10.888 -2.172 -24.595 1.00 9.44 167 ALA A CA 1
ATOM 1181 C C . ALA A 1 158 ? 11.507 -3.542 -24.857 1.00 10.06 167 ALA A C 1
ATOM 1182 O O . ALA A 1 158 ? 11.523 -4.404 -23.967 1.00 9.31 167 ALA A O 1
ATOM 1184 N N . GLY A 1 159 ? 12.019 -3.754 -26.073 1.00 8.73 168 GLY A N 1
ATOM 1185 C CA . GLY A 1 159 ? 12.647 -5.023 -26.397 1.00 8.06 168 GLY A CA 1
ATOM 1186 C C . GLY A 1 159 ? 13.827 -5.330 -25.502 1.00 9.40 168 GLY A C 1
ATOM 1187 O O . GLY A 1 159 ? 14.037 -6.485 -25.110 1.00 8.41 168 GLY A O 1
ATOM 1188 N N . LEU A 1 160 ? 14.608 -4.306 -25.156 1.00 9.02 169 LEU A N 1
ATOM 1189 C CA . LEU A 1 160 ? 15.725 -4.500 -24.235 1.00 9.02 169 LEU A CA 1
ATOM 1190 C C . LEU A 1 160 ? 15.252 -5.003 -22.878 1.00 10.72 169 LEU A C 1
ATOM 1191 O O . LEU A 1 160 ? 15.891 -5.876 -22.272 1.00 9.68 169 LEU A O 1
ATOM 1196 N N . LEU A 1 161 ? 14.140 -4.462 -22.372 1.00 10.33 170 LEU A N 1
ATOM 1197 C CA . LEU A 1 161 ? 13.630 -4.908 -21.076 1.00 11.06 170 LEU A CA 1
ATOM 1198 C C . LEU A 1 161 ? 13.059 -6.318 -21.154 1.00 8.78 170 LEU A C 1
ATOM 1199 O O . LEU A 1 161 ? 13.203 -7.106 -20.210 1.00 10.60 170 LEU A O 1
ATOM 1204 N N . LEU A 1 162 ? 12.381 -6.650 -22.253 1.00 8.85 171 LEU A N 1
ATOM 1205 C CA . LEU A 1 162 ? 11.906 -8.021 -22.426 1.00 7.79 171 LEU A CA 1
ATOM 1206 C C . LEU A 1 162 ? 13.073 -9.004 -22.477 1.00 8.59 171 LEU A C 1
ATOM 1207 O O . LEU A 1 162 ? 13.008 -10.091 -21.885 1.00 9.79 171 LEU A O 1
ATOM 1212 N N . LYS A 1 163 ? 14.162 -8.629 -23.158 1.00 7.80 172 LYS A N 1
ATOM 1213 C CA . LYS A 1 163 ? 15.339 -9.493 -23.202 1.00 9.74 172 LYS A CA 1
ATOM 1214 C C . LYS A 1 163 ? 15.959 -9.632 -21.820 1.00 10.23 172 LYS A C 1
ATOM 1215 O O . LYS A 1 163 ? 16.355 -10.736 -21.418 1.00 8.84 172 LYS A O 1
ATOM 1221 N N . SER A 1 164 ? 16.037 -8.525 -21.075 1.00 9.96 173 SER A N 1
ATOM 1222 C CA . SER A 1 164 ? 16.546 -8.573 -19.710 1.00 10.42 173 SER A CA 1
ATOM 1223 C C . SER A 1 164 ? 15.731 -9.526 -18.846 1.00 10.68 173 SER A C 1
ATOM 1224 O O . SER A 1 164 ? 16.298 -10.297 -18.060 1.00 11.89 173 SER A O 1
ATOM 1227 N N . ALA A 1 165 ? 14.400 -9.507 -18.990 1.00 9.07 174 ALA A N 1
ATOM 1228 C CA . ALA A 1 165 ? 13.586 -10.467 -18.248 1.00 9.89 174 ALA A CA 1
ATOM 1229 C C . ALA A 1 165 ? 13.972 -11.902 -18.590 1.00 10.13 174 ALA A C 1
ATOM 1230 O O . ALA A 1 165 ? 14.096 -12.753 -17.696 1.00 10.53 174 ALA A O 1
ATOM 1232 N N . GLN A 1 166 ? 14.171 -12.195 -19.874 1.00 9.75 175 GLN A N 1
ATOM 1233 C CA . GLN A 1 166 ? 14.567 -13.542 -20.274 1.00 11.10 175 GLN A CA 1
ATOM 1234 C C . GLN A 1 166 ? 15.944 -13.899 -19.736 1.00 12.43 175 GLN A C 1
ATOM 1235 O O . GLN A 1 166 ? 16.189 -15.045 -19.337 1.00 11.69 175 GLN A O 1
ATOM 1241 N N . ASP A 1 167 ? 16.869 -12.942 -19.758 1.00 11.13 176 ASP A N 1
ATOM 1242 C CA . ASP A 1 167 ? 18.215 -13.206 -19.268 1.00 12.62 176 ASP A CA 1
ATOM 1243 C C . ASP A 1 167 ? 18.238 -13.427 -17.767 1.00 13.76 176 ASP A C 1
ATOM 1244 O O . ASP A 1 167 ? 19.238 -13.944 -17.245 1.00 13.88 176 ASP A O 1
ATOM 1249 N N . GLY A 1 168 ? 17.168 -13.042 -17.065 1.00 10.61 177 GLY A N 1
ATOM 1250 C CA . GLY A 1 168 ? 17.052 -13.275 -15.640 1.00 11.19 177 GLY A CA 1
ATOM 1251 C C . GLY A 1 168 ? 16.633 -14.676 -15.261 1.00 9.46 177 GLY A C 1
ATOM 1252 O O . GLY A 1 168 ? 16.642 -15.010 -14.071 1.00 11.53 177 GLY A O 1
ATOM 1253 N N . ILE A 1 169 ? 16.262 -15.503 -16.237 1.00 10.15 178 ILE A N 1
ATOM 1254 C CA . ILE A 1 169 ? 15.996 -16.911 -15.959 1.00 9.52 178 ILE A CA 1
ATOM 1255 C C . ILE A 1 169 ? 17.292 -17.579 -15.527 1.00 12.40 178 ILE A C 1
ATOM 1256 O O . ILE A 1 169 ? 18.317 -17.480 -16.215 1.00 14.00 178 ILE A O 1
ATOM 1261 N N . VAL A 1 170 ? 17.253 -18.284 -14.399 1.00 9.27 179 VAL A N 1
ATOM 1262 C CA . VAL A 1 170 ? 18.400 -19.061 -13.948 1.00 8.98 179 VAL A CA 1
ATOM 1263 C C . VAL A 1 170 ? 17.965 -20.508 -13.789 1.00 8.48 179 VAL A C 1
ATOM 1264 O O . VAL A 1 170 ? 16.778 -20.815 -13.680 1.00 9.11 179 VAL A O 1
ATOM 1268 N N . VAL A 1 171 ? 18.936 -21.408 -13.794 1.00 8.66 180 VAL A N 1
ATOM 1269 C CA . VAL A 1 171 ? 18.665 -22.834 -13.642 1.00 9.20 180 VAL A CA 1
ATOM 1270 C C . VAL A 1 171 ? 19.461 -23.326 -12.447 1.00 7.80 180 VAL A C 1
ATOM 1271 O O . VAL A 1 171 ? 20.701 -23.348 -12.482 1.00 8.90 180 VAL A O 1
ATOM 1275 N N . ASP A 1 172 ? 18.757 -23.709 -11.389 1.00 7.34 181 ASP A N 1
ATOM 1276 C CA . ASP A 1 172 ? 19.359 -24.342 -10.222 1.00 7.94 181 ASP A CA 1
ATOM 1277 C C . ASP A 1 172 ? 19.344 -25.844 -10.470 1.00 8.11 181 ASP A C 1
ATOM 1278 O O . ASP A 1 172 ? 18.276 -26.475 -10.468 1.00 8.69 181 ASP A O 1
ATOM 1286 N N . SER A 1 173 ? 20.517 -26.424 -10.678 1.00 8.23 182 SER A N 1
ATOM 1287 C CA . SER A 1 173 ? 20.652 -27.861 -10.876 1.00 8.98 182 SER A CA 1
ATOM 1288 C C . SER A 1 173 ? 21.113 -28.470 -9.563 1.00 12.56 182 SER A C 1
ATOM 1289 O O . SER A 1 173 ? 22.187 -28.121 -9.058 1.00 16.52 182 SER A O 1
ATOM 1292 N N . GLN A 1 174 ? 20.299 -29.356 -9.003 1.00 14.91 183 GLN A N 1
ATOM 1293 C CA . GLN A 1 174 ? 20.601 -29.936 -7.704 1.00 17.80 183 GLN A CA 1
ATOM 1294 C C . GLN A 1 174 ? 20.462 -31.446 -7.759 1.00 15.94 183 GLN A C 1
ATOM 1295 O O . GLN A 1 174 ? 19.594 -31.983 -8.452 1.00 14.50 183 GLN A O 1
ATOM 1301 N N . SER A 1 175 ? 21.345 -32.119 -7.037 1.00 17.78 184 SER A N 1
ATOM 1302 C CA . SER A 1 175 ? 21.189 -33.546 -6.821 1.00 20.75 184 SER A CA 1
ATOM 1303 C C . SER A 1 175 ? 19.909 -33.805 -6.040 1.00 21.14 184 SER A C 1
ATOM 1304 O O . SER A 1 175 ? 19.440 -32.961 -5.271 1.00 21.56 184 SER A O 1
ATOM 1307 N N . VAL A 1 176 ? 19.327 -34.976 -6.269 1.00 25.90 185 VAL A N 1
ATOM 1308 C CA . VAL A 1 176 ? 18.018 -35.307 -5.724 1.00 26.24 185 VAL A CA 1
ATOM 1309 C C . VAL A 1 176 ? 18.195 -35.811 -4.298 1.00 29.07 185 VAL A C 1
ATOM 1310 O O . VAL A 1 176 ? 18.861 -36.826 -4.066 1.00 30.68 185 VAL A O 1
ATOM 1314 N N . GLN A 1 177 ? 17.606 -35.093 -3.343 1.00 27.64 186 GLN A N 1
ATOM 1315 C CA . GLN A 1 177 ? 17.649 -35.448 -1.924 1.00 30.29 186 GLN A CA 1
ATOM 1316 C C . GLN A 1 177 ? 16.208 -35.404 -1.426 1.00 34.66 186 GLN A C 1
ATOM 1317 O O . GLN A 1 177 ? 15.725 -34.362 -0.971 1.00 34.32 186 GLN A O 1
ATOM 1319 N N . LEU A 1 178 ? 15.523 -36.537 -1.524 1.00 30.35 187 LEU A N 1
ATOM 1320 C CA . LEU A 1 178 ? 14.113 -36.610 -1.160 1.00 33.37 187 LEU A CA 1
ATOM 1321 C C . LEU A 1 178 ? 13.923 -36.843 0.337 1.00 35.84 187 LEU A C 1
ATOM 1322 O O . LEU A 1 178 ? 13.526 -35.932 1.068 1.00 38.73 187 LEU A O 1
#